Protein AF-L9L1X2-F1 (afdb_monomer)

Foldseek 3Di:
DPPDPPQDKDWDWADAAPDIDIDIDHDDDQWDDDPHDDTDHDDDDPPVVVVVPDVCVPDPDPDYAAAADPQADGNPGHDDDDDD

pLDDT: mean 79.44, std 12.2, range [55.0, 94.69]

InterPro domains:
  IPR000754 Small ribosomal subunit protein uS9 [PF00380] (55-84)
  IPR000754 Small ribosomal subunit protein uS9 [PTHR21569] (8-39)
  IPR014721 Small ribosomal subunit protein uS5 domain 2-type fold, subgroup [G3DSA:3.30.230.10] (37-84)
  IPR020568 Ribosomal protein uS5 domain 2-type superfamily [SSF54211] (9-84)

Structure (mmCIF, N/CA/C/O backbone):
data_AF-L9L1X2-F1
#
_entry.id   AF-L9L1X2-F1
#
loop_
_atom_site.group_PDB
_atom_site.id
_atom_site.type_symbol
_atom_site.label_atom_id
_atom_site.label_alt_id
_atom_site.label_comp_id
_atom_site.label_asym_id
_atom_site.label_entity_id
_atom_site.label_seq_id
_atom_site.pdbx_PDB_ins_code
_atom_site.Cartn_x
_atom_site.Cartn_y
_atom_site.Cartn_z
_atom_site.occupancy
_atom_site.B_iso_or_equiv
_atom_site.auth_seq_id
_atom_site.auth_comp_id
_atom_site.auth_asym_id
_atom_site.auth_atom_id
_atom_site.pdbx_PDB_model_num
ATOM 1 N N . MET A 1 1 ? -26.995 -20.234 32.388 1.00 65.12 1 MET A N 1
ATOM 2 C CA . MET A 1 1 ? -25.739 -19.459 32.277 1.00 65.12 1 MET A CA 1
ATOM 3 C C . MET A 1 1 ? -25.970 -18.366 31.250 1.00 65.12 1 MET A C 1
ATOM 5 O O . MET A 1 1 ? -26.465 -18.714 30.183 1.00 65.12 1 MET A O 1
ATOM 9 N N . PRO A 1 2 ? -25.706 -17.083 31.549 1.00 69.06 2 PRO A N 1
ATOM 10 C CA . PRO A 1 2 ? -25.793 -16.051 30.522 1.00 69.06 2 PRO A CA 1
ATOM 11 C C . PRO A 1 2 ? -24.790 -16.372 29.397 1.00 69.06 2 PRO A C 1
ATOM 13 O O . PRO A 1 2 ? -23.691 -16.859 29.694 1.00 69.06 2 PRO A O 1
ATOM 16 N N . PRO A 1 3 ? -25.155 -16.174 28.119 1.00 73.88 3 PRO A N 1
ATOM 17 C CA . PRO A 1 3 ? -24.213 -16.340 27.020 1.00 73.88 3 PRO A CA 1
ATOM 18 C C . PRO A 1 3 ? -23.047 -15.365 27.214 1.00 73.88 3 PRO A C 1
ATOM 20 O O . PRO A 1 3 ? -23.248 -14.228 27.633 1.00 73.88 3 PRO A O 1
ATOM 23 N N . LYS A 1 4 ? -21.818 -15.817 26.939 1.00 68.88 4 LYS A N 1
ATOM 24 C CA . LYS A 1 4 ? -20.648 -14.929 26.918 1.00 68.88 4 LYS A CA 1
ATOM 25 C C . LYS A 1 4 ? -20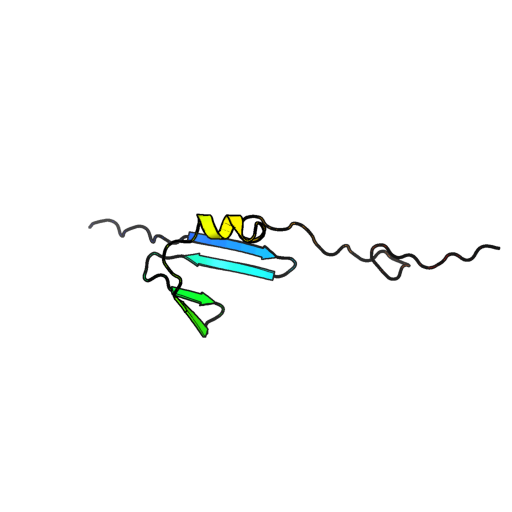.929 -13.821 25.905 1.00 68.88 4 LYS A C 1
ATOM 27 O O . LYS A 1 4 ? -21.238 -14.139 24.756 1.00 68.88 4 LYS A O 1
ATOM 32 N N . ASP A 1 5 ? -20.826 -12.561 26.324 1.00 69.50 5 ASP A N 1
ATOM 33 C CA . ASP A 1 5 ? -20.997 -11.425 25.421 1.00 69.50 5 ASP A CA 1
ATOM 34 C C . ASP A 1 5 ? -20.114 -11.612 24.177 1.00 69.50 5 ASP A C 1
ATOM 36 O O . ASP A 1 5 ? -18.951 -12.026 24.307 1.00 69.50 5 ASP A O 1
ATOM 40 N N . PRO A 1 6 ? -20.630 -11.344 22.963 1.00 73.94 6 PRO A N 1
ATOM 41 C CA . PRO A 1 6 ? -19.829 -11.470 21.759 1.00 73.94 6 PRO A CA 1
ATOM 42 C C . PRO A 1 6 ? -18.602 -10.569 21.893 1.00 73.94 6 PRO A C 1
ATOM 44 O O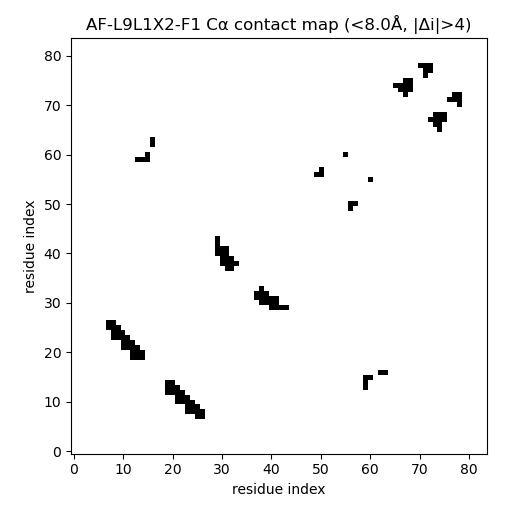 . PRO A 1 6 ? -18.712 -9.394 22.245 1.00 73.94 6 PRO A O 1
ATOM 47 N N . LEU A 1 7 ? -17.417 -11.121 21.622 1.00 73.62 7 LEU A N 1
ATOM 48 C CA . LEU A 1 7 ? -16.173 -10.356 21.622 1.00 73.62 7 LEU A CA 1
ATOM 49 C C . LEU A 1 7 ? -16.285 -9.234 20.583 1.00 73.62 7 LEU A C 1
ATOM 51 O O . LEU A 1 7 ? -16.132 -9.467 19.388 1.00 73.62 7 LEU A O 1
ATOM 55 N N . GLN A 1 8 ? -16.547 -8.010 21.040 1.00 81.12 8 GLN A N 1
ATOM 56 C CA . GLN A 1 8 ? -16.652 -6.850 20.163 1.00 81.12 8 GLN A CA 1
ATOM 57 C C . GLN A 1 8 ? -15.245 -6.416 19.740 1.00 81.12 8 GLN A C 1
ATOM 59 O O . GLN A 1 8 ? -14.505 -5.796 20.508 1.00 81.12 8 GLN A O 1
ATOM 64 N N . PHE A 1 9 ? -14.855 -6.756 18.515 1.00 84.38 9 PHE A N 1
ATOM 65 C CA . PHE A 1 9 ? -13.666 -6.212 17.873 1.00 84.38 9 PHE A CA 1
ATOM 66 C C . PHE A 1 9 ? -13.958 -5.889 16.410 1.00 84.38 9 PHE A C 1
ATOM 68 O O . PHE A 1 9 ? -14.704 -6.597 15.742 1.00 84.38 9 PHE A O 1
ATOM 75 N N . VAL A 1 10 ? -13.358 -4.812 15.912 1.00 88.94 10 VAL A N 1
ATOM 76 C CA . VAL A 1 10 ? -13.444 -4.411 14.504 1.00 88.94 10 VAL A CA 1
ATOM 77 C C . VAL A 1 10 ? -12.065 -4.571 13.893 1.00 88.94 10 VAL A C 1
ATOM 79 O O . VAL A 1 10 ? -11.081 -4.070 14.441 1.00 88.94 10 VAL A O 1
ATOM 82 N N . GLN A 1 11 ? -11.988 -5.276 12.770 1.00 90.75 11 GLN A N 1
ATOM 83 C CA . GLN A 1 11 ? -10.766 -5.415 11.993 1.00 90.75 11 GLN A CA 1
ATOM 84 C C . GLN A 1 11 ? -10.908 -4.631 10.696 1.00 90.75 11 GLN A C 1
ATOM 86 O O . GLN A 1 11 ? -11.862 -4.823 9.949 1.00 90.75 11 GLN A O 1
ATOM 91 N N . VAL A 1 12 ? -9.948 -3.750 10.435 1.00 87.56 12 VAL A N 1
ATOM 92 C CA . VAL A 1 12 ? -9.884 -2.969 9.198 1.00 87.56 12 VAL A CA 1
ATOM 93 C C . VAL A 1 12 ? -8.538 -3.225 8.545 1.00 87.56 12 VAL A C 1
ATOM 95 O O . VAL A 1 12 ? -7.509 -3.228 9.224 1.00 87.56 12 VAL A O 1
ATOM 98 N N . PHE A 1 13 ? -8.537 -3.433 7.233 1.00 87.62 13 PHE A N 1
ATOM 99 C CA . PHE A 1 13 ? -7.318 -3.505 6.438 1.00 87.62 13 PHE A CA 1
ATOM 100 C C . PHE A 1 13 ? -7.162 -2.229 5.615 1.00 87.62 13 PHE A C 1
ATOM 102 O O . PHE A 1 13 ? -8.141 -1.595 5.222 1.00 87.62 13 PHE A O 1
ATOM 109 N N . ARG A 1 14 ? -5.917 -1.849 5.346 1.00 85.56 14 ARG A N 1
ATOM 110 C CA . ARG A 1 14 ? -5.595 -0.766 4.422 1.00 85.56 14 ARG A CA 1
ATOM 111 C C . ARG A 1 14 ? -4.351 -1.119 3.632 1.00 85.56 14 ARG A C 1
ATOM 113 O O . ARG A 1 14 ? -3.372 -1.601 4.201 1.00 85.56 14 ARG A O 1
ATOM 120 N N . CYS A 1 15 ? -4.385 -0.803 2.346 1.00 85.88 15 CYS A N 1
ATOM 121 C CA . CYS A 1 15 ? -3.274 -1.007 1.431 1.00 85.88 15 CYS A CA 1
ATOM 122 C C . CYS A 1 15 ? -2.795 0.346 0.898 1.00 85.88 15 CYS A C 1
ATOM 124 O O . CYS A 1 15 ? -3.602 1.230 0.614 1.00 85.88 15 CYS A O 1
ATOM 126 N N . LYS A 1 16 ? -1.480 0.521 0.774 1.00 87.50 16 LYS A N 1
ATOM 127 C CA . LYS A 1 16 ? -0.864 1.627 0.035 1.00 87.50 16 LYS A CA 1
ATOM 128 C C . LYS A 1 16 ? 0.355 1.084 -0.695 1.00 87.50 16 LYS A C 1
ATOM 130 O O . LYS A 1 16 ? 1.346 0.725 -0.057 1.00 87.50 16 LYS A O 1
ATOM 135 N N . LYS A 1 17 ? 0.297 1.041 -2.029 1.00 87.44 17 LYS A N 1
ATOM 136 C CA . LYS A 1 17 ? 1.295 0.347 -2.860 1.00 87.44 17 LYS A CA 1
ATOM 137 C C . LYS A 1 17 ? 1.451 -1.107 -2.383 1.00 87.44 17 LYS A C 1
ATOM 139 O O . LYS A 1 17 ? 0.471 -1.836 -2.326 1.00 87.44 17 LYS A O 1
ATOM 144 N N . THR A 1 18 ? 2.660 -1.521 -2.016 1.00 85.44 18 THR A N 1
ATOM 145 C CA . THR A 1 18 ? 2.958 -2.863 -1.498 1.00 85.44 18 THR A CA 1
ATOM 146 C C . THR A 1 18 ? 2.715 -3.004 0.007 1.00 85.44 18 THR A C 1
ATOM 148 O O . THR A 1 18 ? 2.705 -4.118 0.525 1.00 85.44 18 THR A O 1
ATOM 151 N N . ALA A 1 19 ? 2.520 -1.900 0.734 1.00 86.94 19 ALA A N 1
ATOM 152 C CA . ALA A 1 19 ? 2.351 -1.928 2.178 1.00 86.94 19 ALA A CA 1
ATOM 153 C C . ALA A 1 19 ? 0.894 -2.226 2.546 1.00 86.94 19 ALA A C 1
ATOM 155 O O . ALA A 1 19 ? -0.007 -1.454 2.216 1.00 86.94 19 ALA A O 1
ATOM 156 N N . THR A 1 20 ? 0.681 -3.319 3.277 1.00 8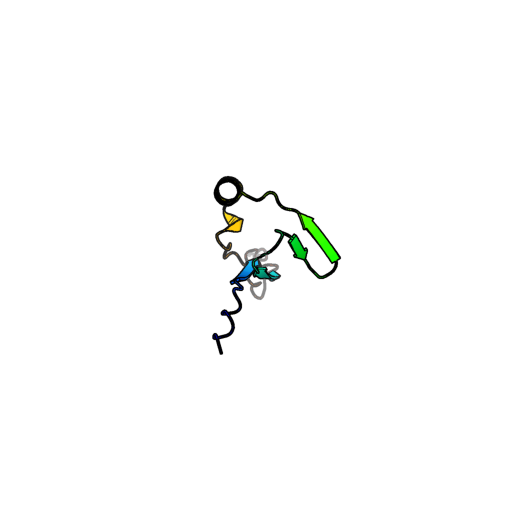7.25 20 THR A N 1
ATOM 157 C CA . THR A 1 20 ? -0.620 -3.687 3.847 1.00 87.25 20 THR A CA 1
ATOM 158 C C . THR A 1 20 ? -0.560 -3.567 5.364 1.00 87.25 20 THR A C 1
ATOM 160 O O . THR A 1 20 ? 0.392 -4.026 5.993 1.00 87.25 20 THR A O 1
ATOM 163 N N . VAL A 1 21 ? -1.570 -2.937 5.960 1.00 87.88 21 VAL A N 1
ATOM 164 C CA . VAL A 1 21 ? -1.688 -2.733 7.407 1.00 87.88 21 VAL A CA 1
ATOM 165 C C . VAL A 1 21 ? -3.039 -3.255 7.872 1.00 87.88 21 VAL A C 1
ATOM 167 O O . VAL A 1 21 ? -4.059 -2.990 7.238 1.00 87.88 21 VAL A O 1
ATOM 170 N N . MET A 1 22 ? -3.053 -3.953 9.006 1.00 87.44 22 MET A N 1
ATOM 171 C CA . MET A 1 22 ? -4.281 -4.341 9.695 1.00 87.44 22 MET A CA 1
ATOM 172 C C . MET A 1 22 ? -4.384 -3.624 11.036 1.00 87.44 22 MET A C 1
ATOM 174 O O . MET A 1 22 ? -3.437 -3.605 11.822 1.00 87.44 22 MET A O 1
ATOM 178 N N . ALA A 1 23 ? -5.550 -3.046 11.294 1.00 88.81 23 ALA A N 1
ATOM 179 C CA . ALA A 1 23 ? -5.899 -2.440 12.564 1.00 88.81 23 ALA A CA 1
ATOM 180 C C . ALA A 1 23 ? -6.956 -3.302 13.253 1.00 88.81 23 ALA A C 1
ATOM 182 O O . ALA A 1 23 ? -7.997 -3.601 12.669 1.00 88.81 23 ALA A O 1
ATOM 183 N N . HIS A 1 24 ? -6.691 -3.673 14.504 1.00 87.62 24 HIS A N 1
ATOM 184 C CA . HIS A 1 24 ? -7.661 -4.337 15.367 1.00 87.62 24 HIS A CA 1
ATOM 185 C C . HIS A 1 24 ? -8.099 -3.361 16.456 1.00 87.62 24 HIS A C 1
ATOM 187 O O . HIS A 1 24 ? -7.288 -2.927 17.276 1.00 87.62 24 HIS A O 1
ATOM 193 N N . CYS A 1 25 ? -9.384 -3.029 16.468 1.00 87.31 25 CYS A N 1
ATOM 194 C CA . CYS A 1 25 ? -9.990 -2.123 17.431 1.00 87.31 25 CYS A CA 1
ATOM 195 C C . CYS A 1 25 ? -10.830 -2.925 18.424 1.00 87.31 25 CYS A C 1
ATOM 197 O O . CYS A 1 25 ? -11.679 -3.714 18.019 1.00 87.31 25 CYS A O 1
ATOM 199 N N . LYS A 1 26 ? -10.608 -2.702 19.719 1.00 86.56 26 LYS A N 1
ATOM 200 C CA . LYS A 1 26 ? -11.411 -3.251 20.819 1.00 86.56 26 LYS A CA 1
ATOM 201 C C . LYS A 1 26 ? -11.888 -2.100 21.712 1.00 86.56 26 LYS A C 1
ATOM 203 O O . LYS A 1 26 ? -11.174 -1.094 21.795 1.00 86.56 26 LYS A O 1
ATOM 208 N N . PRO A 1 27 ? -13.050 -2.214 22.376 1.00 83.31 27 PRO A N 1
ATOM 209 C CA . PRO A 1 27 ? -13.477 -1.222 23.358 1.00 83.31 27 PRO A CA 1
ATOM 210 C C . PRO A 1 27 ? -12.446 -1.126 24.493 1.00 83.31 27 PRO A C 1
ATOM 212 O O . PRO A 1 27 ? -11.927 -2.138 24.961 1.00 83.31 27 PRO A O 1
ATOM 215 N N . GLY A 1 28 ? -12.101 0.096 24.909 1.00 81.00 28 GLY A N 1
ATOM 216 C CA . GLY A 1 28 ? -11.082 0.327 25.933 1.00 81.00 28 GLY A CA 1
ATOM 217 C C . GLY A 1 28 ? -10.562 1.765 25.975 1.00 81.00 28 GLY A C 1
ATOM 218 O O . GLY A 1 28 ? -11.170 2.692 25.441 1.00 81.00 28 GLY A O 1
ATOM 219 N N . ASN A 1 29 ? -9.395 1.956 26.589 1.00 78.19 29 ASN A N 1
ATOM 220 C CA . ASN A 1 29 ? -8.872 3.269 26.998 1.00 78.19 29 ASN A CA 1
ATOM 221 C C . ASN A 1 29 ? -8.290 4.145 25.863 1.00 78.19 29 ASN A C 1
ATOM 223 O O . ASN A 1 29 ? -7.547 5.086 26.139 1.00 78.19 29 ASN A O 1
ATOM 227 N N . GLY A 1 30 ? -8.604 3.862 24.592 1.00 78.00 30 GLY A N 1
ATOM 228 C CA . GLY A 1 30 ? -8.173 4.681 23.446 1.00 78.00 30 GLY A CA 1
ATOM 229 C C . GLY A 1 30 ? -6.669 4.622 23.153 1.00 78.00 30 GLY A C 1
ATOM 230 O O . GLY A 1 30 ? -6.064 5.623 22.765 1.00 78.00 30 GLY A O 1
ATOM 231 N N . LEU A 1 31 ? -6.061 3.457 23.379 1.00 80.69 31 LEU A N 1
ATOM 232 C CA . LEU A 1 31 ? -4.631 3.225 23.230 1.00 80.69 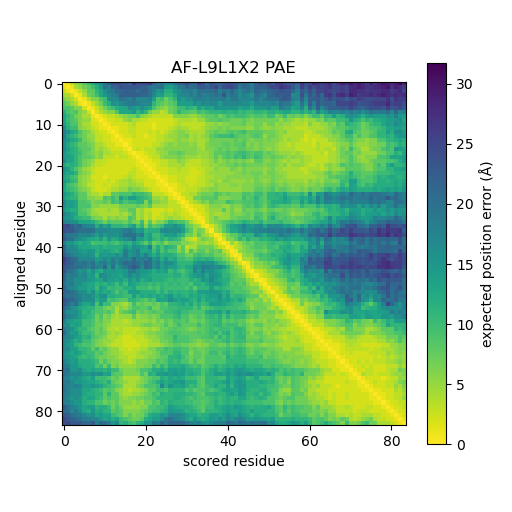31 LEU A CA 1
ATOM 233 C C . LEU A 1 31 ? -4.319 2.596 21.866 1.00 80.69 31 LEU A C 1
ATOM 235 O O . LEU A 1 31 ? -4.880 1.557 21.527 1.00 80.69 31 LEU A O 1
ATOM 239 N N . ILE A 1 32 ? -3.404 3.199 21.103 1.00 83.44 32 ILE A N 1
ATOM 240 C CA . ILE A 1 32 ? -2.936 2.649 19.822 1.00 83.44 32 ILE A CA 1
ATOM 241 C C . ILE A 1 32 ? -1.574 1.993 20.002 1.00 83.44 32 ILE A C 1
ATOM 243 O O . ILE A 1 32 ? -0.683 2.567 20.629 1.00 83.44 32 ILE A O 1
ATOM 247 N N . LYS A 1 33 ? -1.421 0.812 19.397 1.00 81.12 33 LYS A N 1
ATOM 248 C CA . LYS A 1 33 ? -0.179 0.046 19.340 1.00 81.12 33 LYS A CA 1
ATOM 249 C C . LYS A 1 33 ? 0.161 -0.274 17.888 1.00 81.12 33 LYS A C 1
ATOM 251 O O . LYS A 1 33 ? -0.616 -0.940 17.211 1.00 81.12 33 LYS A O 1
ATOM 256 N N . VAL A 1 34 ? 1.335 0.157 17.431 1.00 79.50 34 VAL A N 1
ATOM 257 C CA . VAL A 1 34 ? 1.872 -0.180 16.100 1.00 79.50 34 VAL A CA 1
ATOM 258 C C . VAL A 1 34 ? 3.146 -0.999 16.280 1.00 79.50 34 VAL A C 1
ATOM 260 O O . VAL A 1 34 ? 4.007 -0.604 17.065 1.00 79.50 34 VAL A O 1
ATOM 263 N N . ASN A 1 35 ? 3.245 -2.146 15.596 1.00 71.12 35 ASN A N 1
ATOM 264 C CA . ASN A 1 35 ? 4.427 -3.023 15.550 1.00 71.12 35 ASN A CA 1
ATOM 265 C C . ASN A 1 35 ? 5.163 -3.153 16.897 1.00 71.12 35 ASN A C 1
ATOM 267 O O . ASN A 1 35 ? 6.348 -2.871 17.033 1.00 71.12 35 ASN A O 1
ATOM 271 N N . ARG A 1 36 ? 4.404 -3.599 17.902 1.00 60.03 36 ARG A N 1
ATOM 272 C CA . ARG A 1 36 ? 4.834 -3.996 19.253 1.00 60.03 36 ARG A CA 1
ATOM 273 C C . ARG A 1 36 ? 5.281 -2.894 20.230 1.00 60.03 36 ARG A C 1
ATOM 275 O O . ARG A 1 36 ? 5.007 -3.100 21.409 1.00 60.03 36 ARG A O 1
ATOM 282 N N . ASN A 1 37 ? 5.817 -1.738 19.818 1.00 59.59 37 ASN A N 1
ATOM 2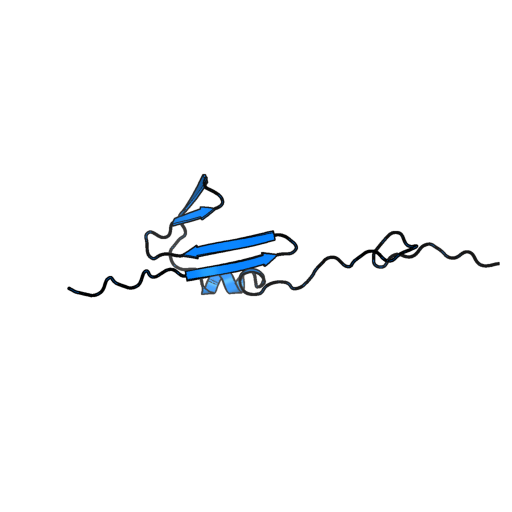83 C CA . ASN A 1 37 ? 6.603 -0.907 20.762 1.00 59.59 37 ASN A CA 1
ATOM 284 C C . ASN A 1 37 ? 6.221 0.582 20.902 1.00 59.59 37 ASN A C 1
ATOM 286 O O . ASN A 1 37 ? 6.845 1.277 21.700 1.00 59.59 37 ASN A O 1
ATOM 290 N N . LYS A 1 38 ? 5.214 1.103 20.186 1.00 56.25 38 LYS A N 1
ATOM 291 C CA . LYS A 1 38 ? 4.846 2.530 20.285 1.00 56.25 38 LYS A CA 1
ATOM 292 C C . LYS A 1 38 ? 3.416 2.721 20.772 1.00 56.25 38 LYS A C 1
ATOM 294 O O . LYS A 1 38 ? 2.472 2.327 20.091 1.00 56.25 38 LYS A O 1
ATOM 299 N N . TRP A 1 39 ? 3.295 3.339 21.944 1.00 66.25 39 TRP A N 1
ATOM 300 C CA . TRP A 1 39 ? 2.037 3.684 22.595 1.00 66.25 39 TRP A CA 1
ATOM 301 C C . TRP A 1 39 ? 1.766 5.176 22.432 1.00 66.25 39 TRP A C 1
ATOM 303 O O . TRP A 1 39 ? 2.591 6.005 22.810 1.00 66.25 39 TRP A O 1
ATOM 313 N N . MET A 1 40 ? 0.606 5.528 21.887 1.00 65.94 40 MET A N 1
ATOM 314 C CA . MET A 1 40 ? 0.138 6.914 21.841 1.00 65.94 40 MET A CA 1
ATOM 315 C C . MET A 1 40 ? -1.315 6.982 22.307 1.00 65.94 40 MET A C 1
ATOM 317 O O . MET A 1 40 ? -2.142 6.161 21.903 1.00 65.94 40 MET A O 1
ATOM 321 N N . ARG A 1 41 ? -1.627 7.971 23.155 1.00 66.50 41 ARG A N 1
ATOM 322 C CA . ARG A 1 41 ? -3.007 8.328 23.513 1.00 66.50 41 ARG A CA 1
ATOM 323 C C . ARG A 1 41 ? -3.560 9.283 22.464 1.00 66.50 41 ARG A C 1
ATOM 325 O O . ARG A 1 41 ? -2.946 10.311 22.184 1.00 66.50 41 ARG A O 1
ATOM 332 N N . LEU A 1 42 ? -4.729 8.970 21.909 1.00 60.09 42 LEU A N 1
ATOM 333 C CA . LEU A 1 42 ? -5.464 9.915 21.073 1.00 60.09 42 LEU A CA 1
ATOM 334 C C . LEU A 1 42 ? -6.574 10.605 21.882 1.00 60.09 42 LEU A C 1
ATOM 336 O O . LEU A 1 42 ? -7.279 9.937 22.639 1.00 60.09 42 LEU A O 1
ATOM 340 N N . PRO A 1 43 ? -6.804 11.915 21.695 1.00 61.34 43 PRO A N 1
ATOM 341 C CA . PRO A 1 43 ? -8.036 12.556 22.135 1.00 61.34 43 PRO A CA 1
ATOM 342 C C . PRO A 1 43 ? -9.264 11.963 21.427 1.00 61.34 43 PRO A C 1
ATOM 344 O O . PRO A 1 43 ? -9.231 11.606 20.248 1.00 61.34 43 PRO A O 1
ATOM 347 N N . ARG A 1 44 ? -10.357 11.862 22.192 1.00 61.41 44 ARG A N 1
ATOM 348 C CA . ARG A 1 44 ? -11.525 10.992 21.957 1.00 61.41 44 ARG A CA 1
ATOM 349 C C . ARG A 1 44 ? -12.406 11.321 20.743 1.00 61.41 44 ARG A C 1
ATOM 351 O O . ARG A 1 44 ? -13.263 10.512 20.406 1.00 61.41 44 ARG A O 1
ATOM 358 N N . ARG A 1 45 ? -12.266 12.480 20.093 1.00 56.59 45 ARG A N 1
ATOM 359 C CA . ARG A 1 45 ? -13.198 12.918 19.035 1.00 56.59 45 ARG A CA 1
ATOM 360 C C . ARG A 1 45 ? -12.456 13.443 17.817 1.00 56.59 45 ARG A C 1
ATOM 362 O O . ARG A 1 45 ? -11.891 14.528 17.878 1.00 56.59 45 ARG A O 1
ATOM 369 N N . ARG A 1 46 ? -12.453 12.677 16.718 1.00 61.62 46 ARG A N 1
ATOM 370 C CA . ARG A 1 46 ? -11.730 13.065 15.492 1.00 61.62 46 ARG A CA 1
ATOM 371 C C . ARG A 1 46 ? -12.356 12.663 14.154 1.00 61.62 46 ARG A C 1
ATOM 373 O O . ARG A 1 46 ? -11.850 13.117 13.137 1.00 61.62 46 ARG A O 1
ATOM 380 N N . SER A 1 47 ? -13.440 11.885 14.113 1.00 56.28 47 SER A N 1
ATOM 381 C CA . SER A 1 47 ? -13.960 11.331 12.846 1.00 56.28 47 SER A CA 1
ATOM 382 C C . SER A 1 47 ? -14.235 12.394 11.772 1.00 56.28 47 SER A C 1
ATOM 384 O O . SER A 1 47 ? -13.836 12.214 10.629 1.00 56.28 47 SER A O 1
ATOM 386 N N . LYS A 1 48 ? -14.825 13.536 12.146 1.00 55.00 48 LYS A N 1
ATOM 387 C CA . LYS A 1 48 ? -15.123 14.634 11.207 1.00 55.00 48 LYS A CA 1
ATOM 388 C C . LYS A 1 48 ? -13.891 15.455 10.805 1.00 55.00 48 LYS A C 1
ATOM 390 O O . LYS A 1 48 ? -13.802 15.906 9.672 1.00 55.00 48 LYS A O 1
ATOM 395 N N . ILE A 1 49 ? -12.930 15.606 11.716 1.00 61.78 49 ILE A N 1
ATOM 396 C CA . ILE A 1 49 ? -11.709 16.398 11.495 1.00 61.78 49 ILE A CA 1
ATOM 397 C C . ILE A 1 49 ? -10.775 15.667 10.522 1.00 61.78 49 ILE A C 1
ATOM 399 O O . ILE A 1 49 ? -10.193 16.284 9.639 1.00 61.78 49 ILE A O 1
ATOM 403 N N . LEU A 1 50 ? -10.668 14.340 10.638 1.00 63.84 50 LEU A N 1
ATOM 404 C CA . LEU A 1 50 ? -9.779 13.542 9.786 1.00 63.84 50 LEU A CA 1
ATOM 405 C C . LEU A 1 50 ? -10.190 13.571 8.307 1.00 63.84 50 LEU A C 1
ATOM 407 O O . LEU A 1 50 ? -9.319 13.576 7.446 1.00 63.84 50 LEU A O 1
ATOM 411 N N . SER A 1 51 ? -11.494 13.644 8.018 1.00 60.44 51 SER A N 1
ATOM 412 C CA . SER A 1 51 ? -12.004 13.669 6.642 1.00 60.44 51 SER A CA 1
ATOM 413 C C . SER A 1 51 ? -11.723 14.981 5.904 1.00 60.44 51 SER A C 1
ATOM 415 O O . SER A 1 51 ? -11.610 14.956 4.684 1.00 60.44 51 SER A O 1
ATOM 417 N N . GLN A 1 52 ? -11.638 16.114 6.610 1.00 66.44 52 GLN A N 1
ATOM 418 C CA . GLN A 1 52 ? -11.304 17.411 6.001 1.00 66.44 52 GLN A CA 1
ATOM 419 C C . GLN A 1 52 ? -9.806 17.557 5.719 1.00 66.44 52 GLN A C 1
ATOM 421 O O . GLN A 1 52 ? -9.430 18.295 4.816 1.00 66.44 52 GLN A O 1
ATOM 426 N N . TYR A 1 53 ? -8.959 16.870 6.490 1.00 65.44 53 TYR A N 1
ATOM 427 C CA . TYR A 1 53 ? -7.508 16.984 6.367 1.00 65.44 53 TYR A CA 1
ATOM 428 C C . TYR A 1 53 ? -6.931 16.141 5.229 1.00 65.44 53 TYR A C 1
ATOM 430 O O . TYR A 1 53 ? -6.057 16.621 4.514 1.00 65.44 53 TYR A O 1
ATOM 438 N N . ASP A 1 54 ? -7.367 14.886 5.083 1.00 64.06 54 ASP A N 1
ATOM 439 C CA . ASP A 1 54 ? -6.775 13.983 4.094 1.00 64.06 54 ASP A CA 1
ATOM 440 C C . ASP A 1 54 ? -7.756 12.879 3.666 1.00 64.06 54 ASP A C 1
ATOM 442 O O . ASP A 1 54 ? -8.150 12.015 4.455 1.00 64.06 54 ASP A O 1
ATOM 446 N N . TRP A 1 55 ? -8.137 12.891 2.389 1.00 67.19 55 TRP A N 1
ATOM 447 C CA . TRP A 1 55 ? -9.069 11.930 1.795 1.00 67.19 55 TRP A CA 1
ATOM 448 C C . TRP A 1 55 ? -8.474 10.516 1.692 1.00 67.19 55 TRP A C 1
ATOM 450 O O . TRP A 1 55 ? -9.211 9.526 1.741 1.00 67.19 55 TRP A O 1
ATOM 460 N N . ILE A 1 56 ? -7.140 10.395 1.647 1.00 66.81 56 ILE A N 1
ATOM 461 C CA . ILE A 1 56 ? -6.439 9.109 1.518 1.00 66.81 56 ILE A CA 1
ATOM 462 C C . ILE A 1 56 ? -6.613 8.259 2.789 1.00 66.81 56 ILE A C 1
ATOM 464 O O . ILE A 1 56 ? -6.414 7.042 2.769 1.00 66.81 56 ILE A O 1
ATOM 468 N N . LEU A 1 57 ? -6.982 8.864 3.925 1.00 70.31 57 LEU A N 1
ATOM 469 C CA . LEU A 1 57 ? -7.276 8.142 5.169 1.00 70.31 57 LEU A CA 1
ATOM 470 C C . LEU A 1 57 ? -8.541 7.280 5.084 1.00 70.31 57 LEU A C 1
ATOM 472 O O . LEU A 1 57 ? -8.631 6.294 5.816 1.00 70.31 57 LEU A O 1
ATOM 476 N N . LEU A 1 58 ? -9.485 7.638 4.210 1.00 72.12 58 LEU A N 1
ATOM 477 C CA . LEU A 1 58 ? -10.766 6.947 4.050 1.00 72.12 58 LEU A CA 1
ATOM 478 C C . LEU A 1 58 ? -10.812 6.084 2.788 1.00 72.12 58 LEU A C 1
ATOM 480 O O . LEU A 1 58 ? -11.356 4.984 2.828 1.00 72.12 58 LEU A O 1
ATOM 484 N N . VAL A 1 59 ? -10.227 6.561 1.688 1.00 80.94 59 VAL A N 1
ATOM 485 C CA . VAL A 1 59 ? -10.237 5.868 0.395 1.00 80.94 59 VAL A CA 1
ATOM 486 C C . VAL A 1 59 ? -8.821 5.440 0.027 1.00 80.94 59 VAL A C 1
ATOM 488 O O . VAL A 1 59 ? -7.861 6.193 0.189 1.00 80.94 59 VAL A O 1
ATOM 491 N N . VAL A 1 60 ? -8.682 4.204 -0.454 1.00 82.00 60 VAL A N 1
ATOM 492 C CA . VAL A 1 60 ? -7.401 3.686 -0.941 1.00 82.00 60 VAL A CA 1
ATOM 493 C C . VAL A 1 60 ? -7.099 4.291 -2.309 1.00 82.00 60 VAL A C 1
ATOM 495 O O . VAL A 1 60 ? -7.936 4.251 -3.205 1.00 82.00 60 VAL A O 1
ATOM 498 N N . ASP A 1 61 ? -5.887 4.817 -2.470 1.00 85.25 61 ASP A N 1
ATOM 499 C CA . ASP A 1 61 ? -5.361 5.208 -3.776 1.00 85.25 61 ASP A CA 1
ATOM 500 C C . ASP A 1 61 ? -5.057 3.936 -4.600 1.00 85.25 61 ASP A C 1
ATOM 502 O O . ASP A 1 61 ? -4.242 3.119 -4.152 1.00 85.25 61 ASP A O 1
ATOM 506 N N . PRO A 1 62 ? -5.698 3.738 -5.769 1.00 85.62 62 PRO A N 1
ATOM 507 C CA . PRO A 1 62 ? -5.516 2.546 -6.596 1.00 85.62 62 PRO A CA 1
ATOM 508 C C . PRO A 1 62 ? -4.216 2.560 -7.417 1.00 85.62 62 PRO A C 1
ATOM 510 O O . PRO A 1 62 ? -3.952 1.609 -8.151 1.00 85.62 62 PRO A O 1
ATOM 513 N N . CYS A 1 63 ? -3.406 3.621 -7.360 1.00 88.19 63 CYS A N 1
ATOM 514 C CA . CYS 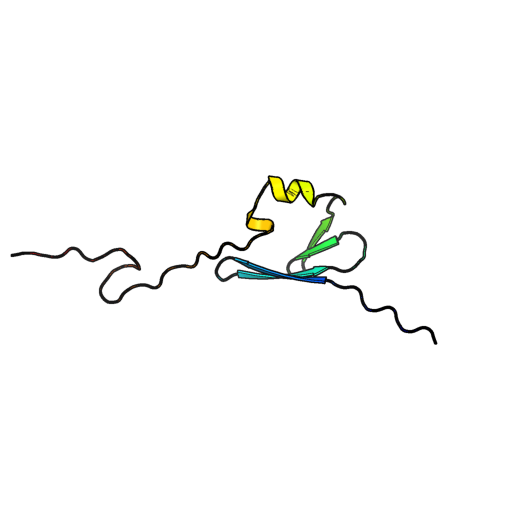A 1 63 ? -2.236 3.760 -8.217 1.00 88.19 63 CYS A CA 1
ATOM 515 C C . CYS A 1 63 ? -1.124 2.767 -7.842 1.00 88.19 63 CYS A C 1
ATOM 517 O O . CYS A 1 63 ? -0.593 2.764 -6.726 1.00 88.19 63 CYS A O 1
ATOM 519 N N . HIS A 1 64 ? -0.696 1.986 -8.835 1.00 89.19 64 HIS A N 1
ATOM 520 C CA . HIS A 1 64 ? 0.429 1.055 -8.761 1.00 89.19 64 HIS A CA 1
ATOM 521 C C . HIS A 1 64 ? 1.497 1.393 -9.808 1.00 89.19 64 HIS A C 1
ATOM 523 O O . HIS A 1 64 ? 1.227 2.060 -10.805 1.00 89.19 64 HIS A O 1
ATOM 529 N N . CYS A 1 65 ? 2.733 0.947 -9.572 1.00 90.50 65 CYS A N 1
ATOM 530 C CA . CYS A 1 65 ? 3.817 1.127 -10.534 1.00 90.50 65 CYS A CA 1
ATOM 531 C C . CYS A 1 65 ? 3.547 0.287 -11.790 1.00 90.50 65 CYS A C 1
ATOM 533 O O . CYS A 1 65 ? 3.361 -0.925 -11.693 1.00 90.50 65 CYS A O 1
ATOM 535 N N . GLU A 1 66 ? 3.559 0.924 -12.961 1.00 92.19 66 GLU A N 1
ATOM 536 C CA . GLU A 1 66 ? 3.453 0.234 -14.247 1.00 92.19 66 GLU A CA 1
ATOM 537 C C . GLU A 1 66 ? 4.685 -0.649 -14.489 1.00 92.19 66 GLU A C 1
ATOM 539 O O . GLU A 1 66 ? 5.821 -0.259 -14.204 1.00 92.19 66 GLU A O 1
ATOM 544 N N . SER A 1 67 ? 4.469 -1.841 -15.044 1.00 92.81 67 SER A N 1
ATOM 545 C CA . SER A 1 67 ? 5.555 -2.745 -15.414 1.00 92.81 67 SER A CA 1
ATOM 546 C C . SER A 1 67 ? 6.388 -2.180 -16.568 1.00 92.81 67 SER A C 1
ATOM 548 O O . SER A 1 67 ? 5.868 -1.559 -17.498 1.00 92.81 67 SER A O 1
ATOM 550 N N . LYS A 1 68 ? 7.692 -2.460 -16.547 1.00 94.06 68 LYS A N 1
ATOM 551 C CA . LYS A 1 68 ? 8.617 -2.125 -17.634 1.00 94.06 68 LYS A CA 1
ATOM 552 C C . LYS A 1 68 ? 8.279 -2.908 -18.911 1.00 94.06 68 LYS A C 1
ATOM 554 O O . LYS A 1 68 ? 7.973 -4.095 -18.838 1.00 94.06 68 LYS A O 1
ATOM 559 N N . LYS A 1 69 ? 8.369 -2.256 -20.076 1.00 93.12 69 LYS A N 1
ATOM 560 C CA . LYS A 1 69 ? 8.210 -2.911 -21.386 1.00 93.12 69 LYS A CA 1
ATOM 561 C C . LYS A 1 69 ? 9.554 -3.458 -21.876 1.00 93.12 69 LYS A C 1
ATOM 563 O O . LYS A 1 69 ? 10.605 -2.891 -21.581 1.00 93.12 69 LYS A O 1
ATOM 568 N N . PHE A 1 70 ? 9.520 -4.572 -22.605 1.00 91.94 70 PHE A N 1
ATOM 569 C CA . PHE A 1 70 ? 10.724 -5.160 -23.194 1.00 91.94 70 PHE A CA 1
ATOM 570 C C . PHE A 1 70 ? 11.338 -4.221 -24.237 1.00 91.94 70 PHE A C 1
ATOM 572 O O . PHE A 1 70 ? 10.611 -3.583 -24.996 1.00 91.94 70 PHE A O 1
ATOM 579 N N . GLY A 1 71 ? 12.669 -4.171 -24.278 1.00 90.94 71 GLY A N 1
ATOM 580 C CA . GLY A 1 71 ? 13.404 -3.387 -25.267 1.00 90.94 71 GLY A CA 1
ATOM 581 C C . GLY A 1 71 ? 13.462 -1.888 -24.989 1.00 90.94 71 GLY A C 1
ATOM 582 O O . GLY A 1 71 ? 13.938 -1.167 -25.846 1.00 90.94 71 GLY A O 1
ATOM 583 N N . ASP A 1 72 ? 13.029 -1.416 -23.819 1.00 93.44 72 ASP A N 1
ATOM 584 C CA . ASP A 1 72 ? 13.051 0.001 -23.449 1.00 93.44 72 ASP A CA 1
ATOM 585 C C . ASP A 1 72 ? 13.540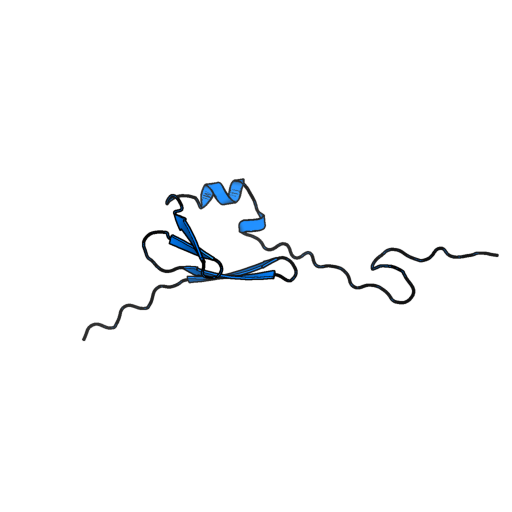 0.205 -22.014 1.00 93.44 72 ASP A C 1
ATOM 587 O O . ASP A 1 72 ? 13.520 -0.745 -21.233 1.00 93.44 72 ASP A O 1
ATOM 591 N N . PRO A 1 73 ? 13.986 1.411 -21.611 1.00 94.56 73 PRO A N 1
ATOM 592 C CA . PRO A 1 73 ? 14.545 1.625 -20.276 1.00 94.56 73 PRO A CA 1
ATOM 593 C C . PRO A 1 73 ? 13.494 1.636 -19.154 1.00 94.56 73 PRO A C 1
ATOM 595 O O . PRO A 1 73 ? 13.835 1.297 -18.019 1.00 94.56 73 PRO A O 1
ATOM 598 N N . GLY A 1 74 ? 12.223 1.942 -19.443 1.00 94.69 74 GLY A N 1
ATOM 599 C CA . GLY A 1 74 ? 11.166 2.068 -18.431 1.00 94.69 74 GLY A CA 1
ATOM 600 C C . GLY A 1 74 ? 9.780 1.616 -18.900 1.00 94.69 74 GLY A C 1
ATOM 601 O O . GLY A 1 74 ? 9.622 1.031 -19.966 1.00 94.69 74 GLY A O 1
ATOM 602 N N . ALA A 1 75 ? 8.752 1.880 -18.086 1.00 94.12 75 ALA A N 1
ATOM 603 C CA . ALA A 1 75 ? 7.362 1.554 -18.434 1.00 94.12 75 ALA A CA 1
ATOM 604 C C . ALA A 1 75 ? 6.844 2.369 -19.636 1.00 94.12 75 ALA A C 1
ATOM 606 O O . ALA A 1 75 ? 6.082 1.862 -20.464 1.00 94.12 75 ALA A O 1
ATOM 607 N N . ARG A 1 76 ? 7.288 3.631 -19.743 1.00 93.19 76 ARG A N 1
ATOM 608 C CA . ARG A 1 76 ? 6.847 4.586 -20.774 1.00 93.19 76 ARG A CA 1
ATOM 609 C C . ARG A 1 76 ? 7.974 5.137 -21.650 1.00 93.19 76 ARG A C 1
ATOM 611 O O . ARG A 1 76 ? 7.746 5.356 -22.834 1.00 93.19 76 ARG A O 1
ATOM 618 N N . ALA A 1 77 ? 9.161 5.365 -21.085 1.00 94.44 77 ALA A N 1
ATOM 619 C CA . ALA A 1 77 ? 10.316 5.858 -21.837 1.00 94.44 77 ALA A CA 1
ATOM 620 C C . ALA A 1 77 ? 10.718 4.855 -22.924 1.00 94.44 77 ALA A C 1
ATOM 622 O O . ALA A 1 77 ? 10.712 3.657 -22.653 1.00 94.44 77 ALA A O 1
ATOM 623 N N . ARG A 1 78 ? 11.073 5.346 -24.117 1.00 92.19 78 ARG A N 1
ATOM 624 C CA . ARG A 1 78 ? 11.541 4.530 -25.244 1.00 92.19 78 ARG A CA 1
ATOM 625 C C . ARG A 1 78 ? 12.985 4.872 -25.601 1.00 92.19 78 ARG A C 1
ATOM 627 O O . ARG A 1 78 ? 13.384 6.021 -25.412 1.00 92.19 78 ARG A O 1
ATOM 634 N N . TYR A 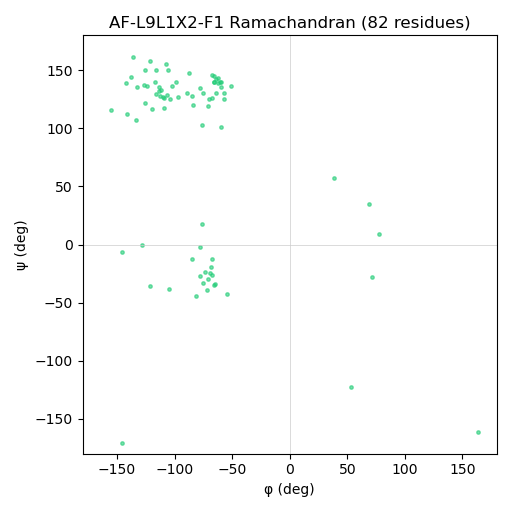1 79 ? 13.757 3.920 -26.127 1.00 92.62 79 TYR A N 1
ATOM 635 C CA . TYR A 1 79 ? 15.045 4.273 -26.740 1.00 92.62 79 TYR A CA 1
ATOM 636 C C . TYR A 1 79 ? 14.831 5.136 -27.990 1.00 92.62 79 TYR A C 1
ATOM 638 O O . TYR A 1 79 ? 13.856 4.969 -28.728 1.00 92.62 79 TY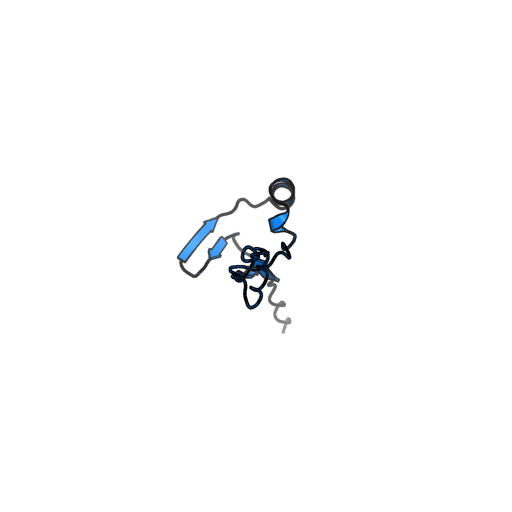R A O 1
ATOM 646 N N . GLN A 1 80 ? 15.747 6.076 -28.225 1.00 93.62 80 GLN A N 1
ATOM 647 C CA . GLN A 1 80 ? 15.708 6.927 -29.409 1.00 93.62 80 GLN A CA 1
ATOM 648 C C . GLN A 1 80 ? 15.893 6.075 -30.669 1.00 93.62 80 GLN A C 1
ATOM 650 O O . GLN A 1 80 ? 16.824 5.275 -30.759 1.00 93.62 80 GLN A O 1
ATOM 655 N N . LYS A 1 81 ? 15.006 6.258 -31.651 1.00 93.19 81 LYS A N 1
ATOM 656 C CA . LYS A 1 81 ? 15.122 5.602 -32.957 1.00 93.19 81 LYS A CA 1
ATOM 657 C C . LYS A 1 81 ? 16.167 6.322 -33.807 1.00 93.19 81 LYS A C 1
ATOM 659 O O . LYS A 1 81 ? 16.145 7.550 -33.888 1.00 93.19 81 LYS A O 1
ATOM 664 N N . SER A 1 82 ? 17.043 5.564 -34.459 1.00 93.88 82 SER A N 1
ATOM 665 C CA . SER A 1 82 ? 17.891 6.060 -35.540 1.00 93.88 82 SER A CA 1
ATOM 666 C C . SER A 1 82 ? 17.160 5.895 -36.874 1.00 93.88 82 SER A C 1
ATOM 668 O O . SER A 1 82 ? 16.620 4.829 -37.169 1.00 93.88 82 SER A O 1
ATOM 670 N N . TYR A 1 83 ? 17.123 6.961 -37.669 1.00 92.75 83 TYR A N 1
ATOM 671 C CA . TYR A 1 83 ? 16.625 6.940 -39.045 1.00 92.75 83 TYR A CA 1
ATOM 672 C C . TYR A 1 83 ? 17.812 7.069 -40.006 1.00 92.75 83 TYR A C 1
ATOM 674 O O . TYR A 1 83 ? 18.867 7.571 -39.610 1.00 92.75 83 TYR A O 1
ATOM 682 N N . ARG A 1 84 ? 17.646 6.570 -41.231 1.00 85.81 84 ARG A N 1
ATOM 683 C CA . ARG A 1 84 ? 18.581 6.770 -42.342 1.00 85.81 84 ARG A CA 1
ATOM 684 C C . ARG A 1 84 ? 18.057 7.853 -43.265 1.00 85.81 84 ARG A C 1
ATOM 686 O O . ARG A 1 84 ? 16.816 7.911 -43.406 1.00 85.81 84 ARG A O 1
#

Radius of gyration: 22.77 Å; Cα contacts (8 Å, |Δi|>4): 68; chains: 1; bounding box: 44×37×75 Å

Secondary structure (DSSP, 8-state):
-PPPPP---EEEEEEETTEEEEEEE-SSS-EEEETTTEEEEPPS--HHHHHHH-GGGTS-----PPPPPTTSSSSS--PPPP--

Mean predicted aligned error: 10.22 Å

Solvent-accessible surface area (backbone atoms only — not comparable to full-atom values): 5933 Å² total; per-residue (Å²): 130,84,78,79,76,78,85,69,65,48,78,48,78,51,57,53,74,90,49,72,48,78,48,81,47,60,88,71,94,53,73,47,76,53,94,92,76,48,81,49,83,60,80,94,78,50,78,74,60,50,59,77,75,41,63,68,82,81,45,72,69,86,73,69,86,72,68,66,43,89,91,36,90,31,58,78,54,68,68,86,82,86,82,133

Nearest PDB structures (foldseek):
  8jiw-assembly1_BQ  TM=7.342E-01  e=5.589E-03  Triticum aestivum
  7r81-assembly1_R2  TM=7.364E-01  e=1.132E-02  Neurospora crassa
  8p5d-assembly1_SQ0  TM=8.220E-01  e=4.944E-02  Spraguea lophii 42_110
  7ryh-assembly1_i  TM=7.077E-01  e=3.847E-01  Acinetobacter baumannii AB0057
  7pnw-assembly1_G  TM=6.823E-01  e=1.007E+00  Mus musculus

Sequence (84 aa):
MPPKDPLQFVQVFRCKKTATVMAHCKPGNGLIKVNRNKWMRLPRRRSKILSQYDWILLVVDPCHCESKKFGDPGARARYQKSYR

Organism: Tupaia chinensis (NCBI:txid246437)